Protein AF-A0A3D5X9F2-F1 (afdb_monomer)

Nearest PDB structures (foldseek):
  3ja6-assembly1_H  TM=6.894E-01  e=8.742E-02  Escheric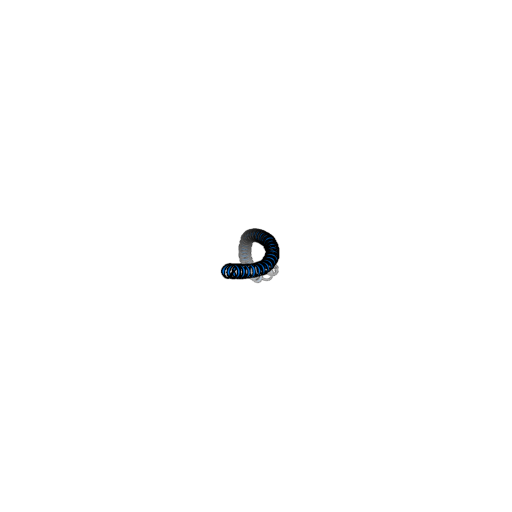hia coli
  3g67-assembly1_A  TM=9.944E-01  e=3.979E-01  Thermotoga maritima
  3ja6-assembly1_I  TM=5.141E-01  e=8.072E-02  Escherichia coli
  3g67-assembly1_B  TM=7.589E-01  e=5.475E-01  Thermotoga maritima
  3g6b-assembly1_B  TM=8.539E-01  e=6.955E-01  Thermotoga maritima

Solvent-accessible surface area (backbone atoms only — not comparable to full-atom values): 7473 Å² total; per-residue (Å²): 112,70,68,60,55,52,50,51,53,53,50,51,54,50,50,54,50,50,53,52,51,52,52,52,50,54,53,51,50,54,53,48,51,53,50,52,50,53,50,53,51,52,52,52,52,51,51,52,52,52,52,53,52,50,54,51,49,54,53,49,51,52,52,50,52,52,50,51,52,53,48,55,52,49,52,54,50,51,53,52,49,53,56,50,50,51,54,50,52,53,54,51,50,55,49,51,54,51,49,52,54,51,52,54,51,52,51,54,52,50,53,51,51,49,53,49,50,53,52,51,52,53,51,37,53,52,19,62,70,52,44,88,82,14,58,78,64,53,76,112

Sequence (140 aa):
MKSLSVMIGNITNIVETIIANSNQIAQASKELSKTSQHLSEGASEQASSVEEVSSTMEEIAANISQSSENAQQTEKIAETSSRGIEKVGDSSKQSLDSINIISQKITVINDIAFQTNILALNAAVEAARAGDHGRGFAVV

Foldseek 3Di:
DVVVVVVVVVVVVVVVVVVVVVVVVVVVVVVVVVVVVVVVVVVVVVVVVVVVVVVVVVVVVVVVVVVVVVVVVVVVVVVVVVVVVVVVVVVVVVVVVVVVVVVVVVVVVVVVVVVVVVVLVVLLVVLVVVPPVSVVRNVD

Radius of gyration: 57.9 Å; Cα contacts (8 Å, |Δi|>4): 14; chains: 1; bounding box: 104×24×161 Å

Structure (mmCIF, N/CA/C/O backbone):
data_AF-A0A3D5X9F2-F1
#
_entry.id   AF-A0A3D5X9F2-F1
#
loop_
_atom_site.group_PDB
_atom_site.id
_atom_site.type_symbol
_atom_site.label_atom_id
_atom_site.label_alt_id
_atom_site.label_comp_id
_atom_site.label_asym_id
_atom_site.label_entity_id
_atom_site.label_seq_id
_atom_site.pdbx_PDB_ins_code
_atom_site.Cartn_x
_atom_site.Cartn_y
_atom_site.Cartn_z
_atom_site.occupancy
_atom_site.B_iso_or_equiv
_atom_site.auth_seq_id
_atom_site.auth_comp_id
_atom_site.auth_asym_id
_atom_site.auth_atom_id
_atom_site.pdbx_PDB_model_num
ATOM 1 N N . MET A 1 1 ? -46.398 -11.767 82.050 1.00 69.44 1 MET A N 1
ATOM 2 C CA . MET A 1 1 ? -44.922 -11.607 82.038 1.00 69.44 1 MET A CA 1
ATOM 3 C C . MET A 1 1 ? -44.217 -12.475 80.991 1.00 69.44 1 MET A C 1
ATOM 5 O O . MET A 1 1 ? -43.392 -11.940 80.267 1.00 69.44 1 MET A O 1
ATOM 9 N N . LYS A 1 2 ? -44.554 -13.767 80.836 1.00 82.31 2 LYS A N 1
ATOM 10 C CA . LYS A 1 2 ? -43.886 -14.684 79.883 1.00 82.31 2 LYS A CA 1
ATOM 11 C C . LYS A 1 2 ? -43.933 -14.228 78.409 1.00 82.31 2 LYS A C 1
ATOM 13 O O . LYS A 1 2 ? -42.917 -14.248 77.731 1.00 82.31 2 LYS A O 1
ATOM 18 N N . SER A 1 3 ? -45.079 -13.741 77.936 1.00 89.75 3 SER A N 1
ATOM 19 C CA . SER A 1 3 ? -45.274 -13.242 76.563 1.00 89.75 3 SER A CA 1
ATOM 20 C C . SER A 1 3 ? -44.485 -11.965 76.248 1.00 89.75 3 SER A C 1
ATOM 22 O O . SER A 1 3 ? -43.977 -11.822 75.141 1.00 89.75 3 SER A O 1
ATOM 24 N N . LEU A 1 4 ? -44.314 -11.071 77.228 1.00 91.50 4 LEU A N 1
ATOM 25 C CA . LEU A 1 4 ? -43.490 -9.868 77.070 1.00 91.50 4 LEU A CA 1
ATOM 26 C C . LEU A 1 4 ? -42.001 -10.228 76.943 1.00 91.50 4 LEU A C 1
ATOM 28 O O . LEU A 1 4 ? -41.305 -9.675 76.103 1.00 91.50 4 LEU A O 1
ATOM 32 N N . SER A 1 5 ? -41.534 -11.204 77.726 1.00 92.31 5 SER A N 1
ATOM 33 C CA . SER A 1 5 ? -40.159 -11.712 77.640 1.00 92.31 5 SER A CA 1
ATOM 34 C C . SER A 1 5 ? -39.868 -12.379 76.289 1.00 92.31 5 SER A C 1
ATOM 36 O O . SER A 1 5 ? -38.810 -12.135 75.717 1.00 92.31 5 SER A O 1
ATOM 38 N N . VAL A 1 6 ? -40.821 -13.142 75.738 1.00 94.69 6 VAL A N 1
ATOM 39 C CA . VAL A 1 6 ? -40.707 -13.722 74.386 1.00 94.69 6 VAL A CA 1
ATOM 40 C C . VAL A 1 6 ? -40.644 -12.631 73.313 1.00 94.69 6 VAL A C 1
ATOM 42 O O . VAL A 1 6 ? -39.806 -12.697 72.420 1.00 94.69 6 VAL A O 1
ATOM 45 N N . MET A 1 7 ? -41.490 -11.601 73.411 1.00 95.25 7 MET A N 1
ATOM 46 C CA . MET A 1 7 ? -41.477 -10.475 72.473 1.00 95.25 7 MET A CA 1
ATOM 47 C C . MET A 1 7 ? -40.143 -9.717 72.504 1.00 95.25 7 MET A C 1
ATOM 49 O O . MET A 1 7 ? -39.599 -9.415 71.447 1.00 95.25 7 MET A O 1
ATOM 53 N N . ILE A 1 8 ? -39.598 -9.453 73.697 1.00 94.88 8 ILE A N 1
ATOM 54 C CA . ILE A 1 8 ? -38.286 -8.810 73.857 1.00 94.88 8 ILE A CA 1
ATOM 55 C C . ILE A 1 8 ? -37.194 -9.664 73.203 1.00 94.88 8 ILE A C 1
ATOM 57 O O . ILE A 1 8 ? -36.428 -9.132 72.410 1.00 94.88 8 ILE A O 1
ATOM 61 N N . GLY A 1 9 ? -37.171 -10.981 73.446 1.00 96.00 9 GLY A N 1
ATOM 62 C CA . GLY A 1 9 ? -36.196 -11.882 72.818 1.00 96.00 9 GLY A CA 1
ATOM 63 C C . GLY A 1 9 ? -36.280 -11.901 71.287 1.00 96.00 9 GLY A C 1
ATOM 64 O O . GLY A 1 9 ? -35.257 -11.849 70.609 1.00 96.00 9 GLY A O 1
ATOM 65 N N . ASN A 1 10 ? -37.495 -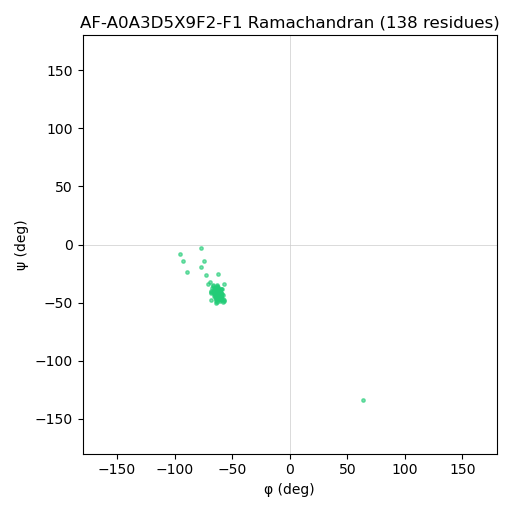11.894 70.729 1.00 96.06 10 ASN A N 1
ATOM 66 C CA . ASN A 1 10 ? -37.690 -11.822 69.280 1.00 96.06 10 ASN A CA 1
ATOM 67 C C . ASN A 1 10 ? -37.190 -10.494 68.695 1.00 96.06 10 ASN A C 1
ATOM 69 O O . ASN A 1 10 ? -36.540 -10.499 67.653 1.00 96.06 10 ASN A O 1
ATOM 73 N N . ILE A 1 11 ? -37.463 -9.364 69.358 1.00 96.12 11 ILE A N 1
ATOM 74 C CA . ILE A 1 11 ? -36.960 -8.053 68.923 1.00 96.12 11 ILE A CA 1
ATOM 75 C C . ILE A 1 11 ? -35.432 -8.016 68.995 1.00 96.12 11 ILE A C 1
ATOM 77 O O . ILE A 1 11 ? -34.808 -7.551 68.046 1.00 96.12 11 ILE A O 1
ATOM 81 N N . THR A 1 12 ? -34.822 -8.541 70.062 1.00 96.44 12 THR A N 1
ATOM 82 C CA . THR A 1 12 ? -33.360 -8.632 70.177 1.00 96.44 12 THR A CA 1
ATOM 83 C C . THR A 1 12 ? -32.759 -9.423 69.013 1.00 96.44 12 THR A C 1
ATOM 85 O O . THR A 1 12 ? -31.873 -8.904 68.341 1.00 96.44 12 THR A O 1
ATOM 88 N N . ASN A 1 13 ? -33.309 -10.597 68.681 1.00 97.06 13 ASN A N 1
ATOM 89 C CA . ASN A 1 13 ? -32.855 -11.389 67.529 1.00 97.06 13 ASN A CA 1
ATOM 90 C C . ASN A 1 13 ? -33.009 -10.647 66.191 1.00 97.06 13 ASN A C 1
ATOM 92 O O . ASN A 1 13 ? -32.129 -10.718 65.330 1.00 97.06 13 ASN A O 1
ATOM 96 N N . ILE A 1 14 ? -34.121 -9.930 65.994 1.00 97.19 14 ILE A N 1
ATOM 97 C CA . ILE A 1 14 ? -34.339 -9.129 64.780 1.00 97.19 14 ILE A CA 1
ATOM 98 C C . ILE A 1 14 ? -33.289 -8.018 64.685 1.00 97.19 14 ILE A C 1
ATOM 100 O O . ILE A 1 14 ? -32.698 -7.830 63.623 1.00 97.19 14 ILE A O 1
ATOM 104 N N . VAL A 1 15 ? -33.020 -7.306 65.783 1.00 97.19 15 VAL A N 1
ATOM 105 C CA . VAL A 1 15 ? -32.016 -6.233 65.825 1.00 97.19 15 VAL A CA 1
ATOM 106 C C . VAL A 1 15 ? -30.612 -6.780 65.563 1.00 97.19 15 VAL A C 1
ATOM 108 O O . VAL A 1 15 ? -29.889 -6.206 64.752 1.00 97.19 15 VAL A O 1
ATOM 111 N N . GLU A 1 16 ? -30.238 -7.911 66.165 1.00 97.38 16 GLU A N 1
ATOM 112 C CA . GLU A 1 16 ? -28.955 -8.579 65.899 1.00 97.38 16 GLU A CA 1
ATOM 113 C C . GLU A 1 16 ? -28.810 -8.972 64.422 1.00 97.38 16 GLU A C 1
ATOM 115 O O . GLU A 1 16 ? -27.772 -8.718 63.808 1.00 97.38 16 GLU A O 1
ATOM 120 N N . THR A 1 17 ? -29.875 -9.506 63.820 1.00 97.69 17 THR A N 1
ATOM 121 C CA . THR A 1 17 ? -29.899 -9.864 62.393 1.00 97.69 17 THR A CA 1
ATOM 122 C C . THR A 1 17 ? -29.752 -8.630 61.499 1.00 97.69 17 THR A C 1
ATOM 124 O O . THR A 1 17 ? -29.003 -8.656 60.523 1.00 97.69 17 THR A O 1
ATOM 127 N N . ILE A 1 18 ? -30.429 -7.525 61.834 1.00 97.56 18 ILE A N 1
ATOM 128 C CA . ILE A 1 18 ? -30.307 -6.259 61.098 1.00 97.56 18 ILE A CA 1
ATOM 129 C C . ILE A 1 18 ? -28.868 -5.742 61.166 1.00 97.56 18 ILE A C 1
ATOM 131 O O . ILE A 1 18 ? -28.311 -5.394 60.129 1.00 97.56 18 ILE A O 1
ATOM 135 N N . ILE A 1 19 ? -28.244 -5.742 62.348 1.00 97.12 19 ILE A N 1
ATOM 136 C CA . ILE A 1 19 ? -26.853 -5.296 62.522 1.00 97.12 19 ILE A CA 1
ATOM 137 C C . ILE A 1 19 ? -25.898 -6.161 61.688 1.00 97.12 19 ILE A C 1
ATOM 139 O O . ILE A 1 19 ? -25.023 -5.625 61.003 1.00 97.12 19 ILE A O 1
ATOM 143 N N . ALA A 1 20 ? -26.079 -7.485 61.699 1.00 97.25 20 ALA A N 1
ATOM 144 C CA . AL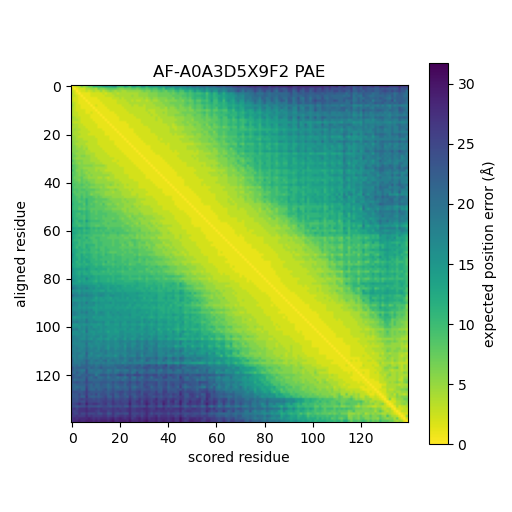A A 1 20 ? -25.274 -8.402 60.897 1.00 97.25 20 ALA A CA 1
ATOM 145 C C . ALA A 1 20 ? -25.409 -8.115 59.390 1.00 97.25 20 ALA A C 1
ATOM 147 O O . ALA A 1 20 ? -24.398 -7.944 58.704 1.00 97.25 20 ALA A O 1
ATOM 148 N N . ASN A 1 21 ? -26.639 -7.966 58.891 1.00 97.81 21 ASN A N 1
ATOM 149 C CA . ASN A 1 21 ? -26.904 -7.644 57.488 1.00 97.81 21 ASN A CA 1
ATOM 150 C C . ASN A 1 21 ? -26.343 -6.268 57.097 1.00 97.81 21 ASN A C 1
ATOM 152 O O . ASN A 1 21 ? -25.748 -6.122 56.030 1.00 97.81 21 ASN A O 1
ATOM 156 N N . SER A 1 22 ? -26.476 -5.254 57.958 1.00 97.75 22 SER A N 1
ATOM 157 C CA . SER A 1 22 ? -25.896 -3.926 57.725 1.00 97.75 22 SER A CA 1
ATOM 158 C C . SER A 1 22 ? -24.371 -3.975 57.615 1.00 97.75 22 SER A C 1
ATOM 160 O O . SER A 1 22 ? -23.807 -3.322 56.738 1.00 97.75 22 SER A O 1
ATOM 162 N N . ASN A 1 23 ? -23.699 -4.782 58.441 1.00 97.25 23 ASN A N 1
ATOM 163 C CA . ASN A 1 23 ? -22.251 -4.978 58.348 1.00 97.25 23 ASN A CA 1
ATOM 164 C C . ASN A 1 23 ? -21.846 -5.680 57.043 1.00 97.25 23 ASN A C 1
ATOM 166 O O . ASN A 1 23 ? -20.880 -5.261 56.403 1.00 97.25 23 ASN A O 1
ATOM 170 N N . GLN A 1 24 ? -22.602 -6.693 56.608 1.00 97.56 24 GLN A N 1
ATOM 171 C CA . GLN A 1 24 ? -22.371 -7.359 55.321 1.00 97.56 24 GLN A CA 1
ATOM 172 C C . GLN A 1 24 ? -22.551 -6.397 54.138 1.00 97.56 24 GLN A C 1
ATOM 174 O O . GLN A 1 24 ? -21.697 -6.344 53.255 1.00 97.56 24 GLN A O 1
ATOM 179 N N . ILE A 1 25 ? -23.608 -5.577 54.147 1.00 97.81 25 ILE A N 1
ATOM 180 C CA . ILE A 1 25 ? -23.846 -4.547 53.122 1.00 97.81 25 ILE A CA 1
ATOM 181 C C . ILE A 1 25 ? -22.713 -3.516 53.110 1.00 97.81 25 ILE A C 1
ATOM 183 O O . ILE A 1 25 ? -22.241 -3.134 52.037 1.00 97.81 25 ILE A O 1
ATOM 187 N N . ALA A 1 26 ? -22.242 -3.074 54.279 1.00 97.31 26 ALA A N 1
ATOM 188 C CA . ALA A 1 26 ? -21.125 -2.138 54.372 1.00 97.31 26 ALA A CA 1
ATOM 189 C C . ALA A 1 26 ? -19.831 -2.728 53.782 1.00 97.31 26 ALA A C 1
ATOM 191 O O . ALA A 1 26 ? -19.077 -2.020 53.112 1.00 97.31 26 ALA A O 1
ATOM 192 N N . GLN A 1 27 ? -19.581 -4.024 53.992 1.00 97.69 27 GLN A N 1
ATOM 193 C CA . GLN A 1 27 ? -18.429 -4.716 53.417 1.00 97.69 27 GLN A CA 1
ATOM 194 C C . GLN A 1 27 ? -18.550 -4.861 51.894 1.00 97.69 27 GLN A C 1
ATOM 196 O O . GLN A 1 27 ? -17.628 -4.464 51.181 1.00 97.69 27 GLN A O 1
ATOM 201 N N . ALA A 1 28 ? -19.703 -5.318 51.397 1.00 97.75 28 ALA A N 1
ATOM 202 C CA . ALA A 1 28 ? -19.981 -5.422 49.964 1.00 97.75 28 ALA A CA 1
ATOM 203 C C . ALA A 1 28 ? -19.877 -4.061 49.254 1.00 97.75 28 ALA A C 1
ATOM 205 O O . ALA A 1 28 ? -19.324 -3.963 48.163 1.00 97.75 28 ALA A O 1
ATOM 206 N N . SER A 1 29 ? -20.335 -2.983 49.896 1.00 97.94 29 SER A N 1
ATOM 207 C CA . SER A 1 29 ? -20.249 -1.625 49.339 1.00 97.94 29 SER A CA 1
ATOM 208 C C . SER A 1 29 ? -18.800 -1.144 49.210 1.00 97.94 29 SER A C 1
ATOM 210 O O . SER A 1 29 ? -18.451 -0.487 48.229 1.00 97.94 29 SER A O 1
ATOM 212 N N . LYS A 1 30 ? -17.928 -1.491 50.169 1.00 97.81 30 LYS A N 1
ATOM 213 C CA . LYS A 1 30 ? -16.488 -1.194 50.077 1.00 97.81 30 LYS A CA 1
ATOM 214 C C . LYS A 1 30 ? -15.823 -1.963 48.939 1.00 97.81 30 LYS A C 1
ATOM 216 O O . LYS A 1 30 ? -14.972 -1.407 48.252 1.00 97.81 30 LYS A O 1
ATOM 221 N N . GLU A 1 31 ? -16.190 -3.223 48.745 1.00 97.81 31 GLU A N 1
ATOM 222 C CA . GLU A 1 31 ? -15.662 -4.050 47.658 1.00 97.81 31 GLU A CA 1
ATOM 223 C C . GLU A 1 31 ? -16.138 -3.560 46.285 1.00 97.81 31 GLU A C 1
ATOM 225 O O . GLU A 1 31 ? -15.330 -3.409 45.365 1.00 97.81 31 GLU A O 1
ATOM 230 N N . LEU A 1 32 ? -17.416 -3.188 46.176 1.00 97.88 32 LEU A N 1
ATOM 231 C CA . LEU A 1 32 ? -17.967 -2.555 44.981 1.00 97.88 32 LEU A CA 1
ATOM 232 C C . LEU A 1 32 ? -17.254 -1.235 44.672 1.00 97.88 32 LEU A C 1
ATOM 234 O O . LEU A 1 32 ? -16.863 -1.013 43.534 1.00 97.88 32 LEU A O 1
ATOM 238 N N . SER A 1 33 ? -17.018 -0.385 45.677 1.00 97.75 33 SER A N 1
ATOM 239 C CA . SER A 1 33 ? -16.291 0.877 45.488 1.00 97.75 33 SER A CA 1
ATOM 240 C C . SER A 1 33 ? -14.875 0.653 44.951 1.00 97.75 33 SER A C 1
ATOM 242 O O . SER A 1 33 ? -14.464 1.359 44.031 1.00 97.75 33 SER A O 1
ATOM 244 N N . LYS A 1 34 ? -14.151 -0.351 45.465 1.00 97.88 34 LYS A N 1
ATOM 245 C CA . LYS A 1 34 ? -12.828 -0.728 44.939 1.00 97.88 34 LYS A CA 1
ATOM 246 C C . LYS A 1 34 ? -12.902 -1.226 43.498 1.00 97.88 34 LYS A C 1
ATOM 248 O O . LYS A 1 34 ? -12.081 -0.842 42.676 1.00 97.88 34 LYS A O 1
ATOM 253 N N . THR A 1 35 ? -13.897 -2.053 43.193 1.00 98.06 35 THR A N 1
ATOM 254 C CA . THR A 1 35 ? -14.099 -2.589 41.841 1.00 98.06 35 THR A CA 1
ATOM 255 C C . THR A 1 35 ? -14.418 -1.472 40.850 1.00 98.06 35 THR A C 1
ATOM 257 O O . THR A 1 35 ? -13.826 -1.424 39.778 1.00 98.06 35 THR A O 1
ATOM 260 N N . SER A 1 36 ? -15.287 -0.529 41.222 1.00 98.00 36 SER A N 1
ATOM 261 C CA . SER A 1 36 ? -15.599 0.647 40.405 1.00 98.00 36 SER A CA 1
ATOM 262 C C . SER A 1 36 ? -14.380 1.539 40.179 1.00 98.00 36 SER A C 1
ATOM 264 O O . SER A 1 36 ? -14.211 2.055 39.079 1.00 98.00 36 SER A O 1
ATOM 266 N N . GLN A 1 37 ? -13.516 1.700 41.188 1.00 97.88 37 GLN A N 1
ATOM 267 C CA . GLN A 1 37 ? -12.273 2.458 41.048 1.00 97.88 37 GLN A CA 1
ATOM 268 C C . GLN A 1 37 ? -11.329 1.796 40.034 1.00 97.88 37 GLN A C 1
ATOM 270 O O . GLN A 1 37 ? -10.887 2.456 39.098 1.00 97.88 37 GLN A O 1
ATOM 275 N N . HIS A 1 38 ? -11.101 0.486 40.152 1.00 97.94 38 HIS A N 1
ATOM 276 C CA . HIS A 1 38 ? -10.295 -0.258 39.180 1.00 97.94 38 HIS A CA 1
ATOM 277 C C . HIS A 1 38 ? -10.898 -0.254 37.775 1.00 97.94 38 HIS A C 1
ATOM 279 O O . HIS A 1 38 ? -10.171 -0.137 36.793 1.00 97.94 38 HIS A O 1
ATOM 285 N N . LEU A 1 39 ? -12.225 -0.342 37.661 1.00 97.94 39 LEU A N 1
ATOM 286 C CA . LEU A 1 39 ? -12.900 -0.232 36.372 1.00 97.94 39 LEU A CA 1
ATOM 287 C C . LEU A 1 39 ? -12.691 1.156 35.755 1.00 97.94 39 LEU A C 1
ATOM 289 O O . LEU A 1 39 ? -12.456 1.255 34.556 1.00 97.94 39 LEU A O 1
ATOM 293 N N . SER A 1 40 ? -12.749 2.217 36.564 1.00 97.94 40 SER A N 1
ATOM 294 C CA . SER A 1 40 ? -12.488 3.583 36.105 1.00 97.94 40 SER A CA 1
ATOM 295 C C . SER A 1 40 ? -11.042 3.765 35.641 1.00 97.94 40 SER A C 1
ATOM 297 O O . SER A 1 40 ? -10.810 4.442 34.643 1.00 97.94 40 SER A O 1
ATOM 299 N N . GLU A 1 41 ? -10.079 3.164 36.341 1.00 97.62 41 GLU A N 1
ATOM 300 C CA . GLU A 1 41 ? -8.664 3.165 35.950 1.00 97.62 41 GLU A CA 1
ATOM 301 C C . GLU A 1 41 ? -8.465 2.430 34.620 1.00 97.62 41 GLU A C 1
ATOM 303 O O . GLU A 1 41 ? -7.917 3.006 33.681 1.00 97.62 41 GLU A O 1
ATOM 308 N N . GLY A 1 42 ? -9.005 1.213 34.490 1.00 98.06 42 GLY A N 1
ATOM 309 C CA . GLY A 1 42 ? -8.930 0.438 33.250 1.00 98.06 42 GLY A CA 1
ATOM 310 C C . GLY A 1 42 ? -9.640 1.114 32.073 1.00 98.06 42 GLY A C 1
ATOM 311 O O . GLY A 1 42 ? -9.137 1.090 30.954 1.00 98.06 42 GLY A O 1
ATOM 312 N N . ALA A 1 43 ? -10.771 1.783 32.314 1.00 97.88 43 ALA A N 1
ATOM 313 C CA . ALA A 1 43 ? -11.462 2.564 31.289 1.00 97.88 43 ALA A CA 1
ATOM 314 C C . ALA A 1 43 ? -10.623 3.762 30.814 1.00 97.88 43 ALA A C 1
ATOM 316 O O . ALA A 1 43 ? -10.620 4.071 29.623 1.00 97.88 43 ALA A O 1
ATOM 317 N N . SER A 1 44 ? -9.891 4.418 31.721 1.00 97.19 44 SER A N 1
ATOM 318 C CA . SER A 1 44 ? -8.982 5.514 31.370 1.00 97.19 44 SER A CA 1
ATOM 319 C C . SER A 1 44 ? -7.781 5.023 30.558 1.00 97.19 44 SER A C 1
ATOM 321 O O . SER A 1 44 ? -7.382 5.679 29.599 1.00 97.19 44 SER A O 1
ATOM 323 N N . GLU A 1 45 ? -7.217 3.870 30.915 1.00 97.81 45 GLU A N 1
ATOM 324 C CA . GLU A 1 45 ? -6.117 3.253 30.170 1.00 97.81 45 GLU A CA 1
ATOM 325 C C . GLU A 1 45 ? -6.576 2.812 28.774 1.00 97.81 45 GLU A C 1
ATOM 327 O O . GLU A 1 45 ? -5.925 3.111 27.775 1.00 97.81 45 GLU A O 1
ATOM 332 N N . GLN A 1 46 ? -7.766 2.215 28.677 1.00 97.50 46 GLN A N 1
ATOM 333 C CA . GLN A 1 46 ? -8.364 1.848 27.398 1.00 97.50 46 GLN A CA 1
ATOM 334 C C . GLN A 1 46 ? -8.636 3.074 26.514 1.00 97.50 46 GLN A C 1
ATOM 336 O O . GLN A 1 46 ? -8.403 3.009 25.309 1.00 97.50 46 GLN A O 1
ATOM 341 N N . ALA A 1 47 ? -9.101 4.191 27.085 1.00 97.56 47 ALA A N 1
ATOM 342 C CA . ALA A 1 47 ? -9.277 5.437 26.340 1.00 97.56 47 ALA A CA 1
ATOM 343 C C . ALA A 1 47 ? -7.944 5.927 25.749 1.00 97.56 47 ALA A C 1
ATOM 345 O O . ALA A 1 47 ? -7.885 6.237 24.561 1.00 97.56 47 ALA A O 1
ATOM 346 N N . SER A 1 48 ? -6.866 5.891 26.540 1.00 96.88 48 SER A N 1
ATOM 347 C CA . SER A 1 48 ? -5.513 6.226 26.078 1.00 96.88 48 SER A CA 1
ATOM 348 C C . SER A 1 48 ? -5.049 5.315 24.934 1.00 96.88 48 SER A C 1
ATOM 350 O O . SER A 1 48 ? -4.526 5.800 23.934 1.00 96.88 48 SER A O 1
ATOM 352 N N . SER A 1 49 ? -5.264 3.999 25.033 1.00 97.38 49 SER A N 1
ATOM 353 C CA . SER A 1 49 ? -4.923 3.071 23.945 1.00 97.38 49 SER A CA 1
ATOM 354 C C . SER A 1 49 ? -5.733 3.337 22.673 1.00 97.38 49 SER A C 1
ATOM 356 O O . SER A 1 49 ? -5.218 3.184 21.569 1.00 97.38 49 SER A O 1
ATOM 358 N N . VAL A 1 50 ? -7.000 3.743 22.798 1.00 97.50 50 VAL A N 1
ATOM 359 C CA . VAL A 1 50 ? -7.838 4.094 21.640 1.00 97.50 50 VAL A CA 1
ATOM 360 C C . VAL A 1 50 ? -7.337 5.366 20.953 1.00 97.50 50 VAL A C 1
ATOM 362 O O . VAL A 1 50 ? -7.359 5.428 19.722 1.00 97.50 50 VAL A O 1
ATOM 365 N N . GLU A 1 51 ? -6.852 6.357 21.704 1.00 96.44 51 GLU A N 1
ATOM 366 C CA . GLU A 1 51 ? -6.223 7.554 21.129 1.00 96.44 51 GLU A CA 1
ATOM 367 C C . GLU 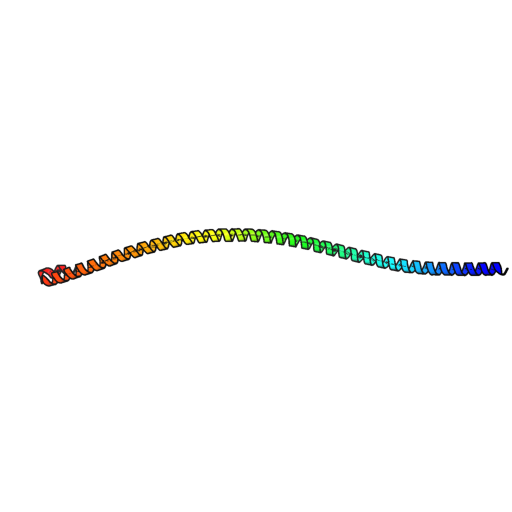A 1 51 ? -4.951 7.204 20.342 1.00 96.44 51 GLU A C 1
ATOM 369 O O . GLU A 1 51 ? -4.788 7.662 19.212 1.00 96.44 51 GLU A O 1
ATOM 374 N N . GLU A 1 52 ? -4.097 6.327 20.877 1.00 97.31 52 GLU A N 1
ATOM 375 C CA . GLU A 1 52 ? -2.882 5.856 20.192 1.00 97.31 52 GLU A CA 1
ATOM 376 C C . GLU A 1 52 ? -3.196 5.040 18.927 1.00 97.31 52 GLU A C 1
ATOM 378 O O . GLU A 1 52 ? -2.573 5.214 17.877 1.00 97.31 52 GLU A O 1
ATOM 383 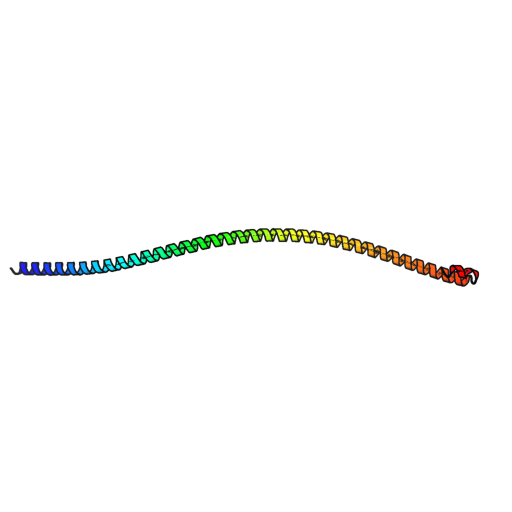N N . VAL A 1 53 ? -4.210 4.172 18.979 1.00 97.06 53 VAL A N 1
ATOM 384 C CA . VAL A 1 53 ? -4.672 3.451 17.785 1.00 97.06 53 VAL A CA 1
ATOM 385 C C . VAL A 1 53 ? -5.218 4.429 16.746 1.00 97.06 53 VAL A C 1
ATOM 387 O O . VAL A 1 53 ? -4.967 4.255 15.555 1.00 97.06 53 VAL A O 1
ATOM 390 N N . SER A 1 54 ? -5.931 5.471 17.173 1.00 97.06 54 SER A N 1
ATOM 391 C CA . SER A 1 54 ? -6.482 6.480 16.264 1.00 97.06 54 SER A CA 1
ATOM 392 C C . SER A 1 54 ? -5.378 7.282 15.572 1.00 97.06 54 SER A C 1
ATOM 394 O O . SER A 1 54 ? -5.429 7.435 14.353 1.00 97.06 54 SER A O 1
ATOM 396 N N . SER A 1 55 ? -4.343 7.713 16.301 1.00 97.12 55 SER 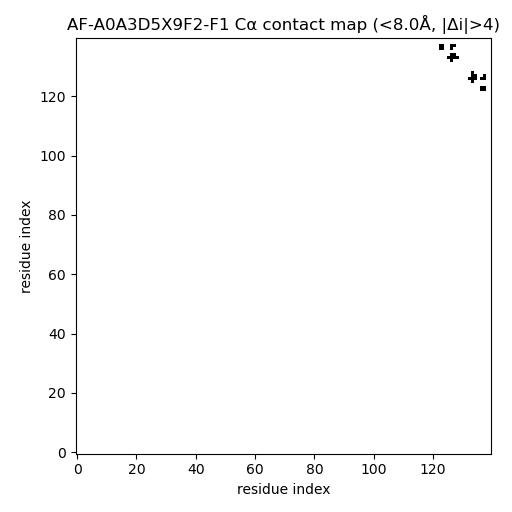A N 1
ATOM 397 C CA . SER A 1 55 ? -3.195 8.408 15.700 1.00 97.12 55 SER A CA 1
ATOM 398 C C . SER A 1 55 ? -2.425 7.507 14.730 1.00 97.12 55 SER A C 1
ATOM 400 O O . SER A 1 55 ? -2.068 7.929 13.630 1.00 97.12 55 SER A O 1
ATOM 402 N N . THR A 1 56 ? -2.261 6.228 15.074 1.00 97.62 56 THR A N 1
ATOM 403 C CA . THR A 1 56 ? -1.654 5.233 14.179 1.00 97.62 56 THR A CA 1
ATOM 404 C C . THR A 1 56 ? -2.482 5.059 12.901 1.00 97.62 56 THR A C 1
ATOM 406 O O . THR A 1 56 ? -1.932 4.922 11.809 1.00 97.62 56 THR A O 1
ATOM 409 N N . MET A 1 57 ? -3.814 5.095 13.000 1.00 97.12 57 MET A N 1
ATOM 410 C CA . MET A 1 57 ? -4.696 5.019 11.831 1.00 97.12 57 MET A CA 1
ATOM 411 C C . MET A 1 57 ? -4.582 6.251 10.925 1.00 97.12 57 MET A C 1
ATOM 413 O O . MET A 1 57 ? -4.638 6.100 9.703 1.00 97.12 57 MET A O 1
ATOM 417 N N . GLU A 1 58 ? -4.373 7.446 11.483 1.00 97.19 58 GLU A N 1
ATOM 418 C CA . GLU A 1 58 ? -4.086 8.652 10.692 1.00 97.19 58 GLU A CA 1
ATOM 419 C C . GLU A 1 58 ? -2.763 8.520 9.922 1.00 97.19 58 GLU A C 1
ATOM 421 O O . GLU A 1 58 ? -2.708 8.814 8.724 1.00 97.19 58 GLU A O 1
ATOM 426 N N . GLU A 1 59 ? -1.715 8.001 10.565 1.00 97.88 59 GLU A N 1
ATOM 427 C CA . GLU A 1 59 ? -0.425 7.751 9.914 1.00 97.88 59 GLU A CA 1
ATOM 428 C C . GLU A 1 59 ? -0.535 6.683 8.810 1.00 97.88 59 GLU A C 1
ATOM 430 O O . GLU A 1 59 ? 0.023 6.836 7.718 1.00 97.88 59 GLU A O 1
ATOM 435 N N . ILE A 1 60 ? -1.312 5.619 9.038 1.00 97.62 60 ILE A N 1
ATOM 436 C CA . ILE A 1 60 ? -1.600 4.601 8.017 1.00 97.62 60 ILE A CA 1
ATOM 437 C C . ILE A 1 60 ? -2.333 5.225 6.823 1.00 97.62 60 ILE A C 1
ATOM 439 O O . ILE A 1 60 ? -1.967 4.957 5.677 1.00 97.62 60 ILE A O 1
ATOM 443 N N . ALA A 1 61 ? -3.335 6.074 7.059 1.00 97.56 61 ALA A N 1
ATOM 444 C CA . ALA A 1 61 ? -4.063 6.746 5.986 1.00 97.56 61 ALA A CA 1
ATOM 445 C C . ALA A 1 61 ? -3.139 7.643 5.142 1.00 97.56 61 ALA A C 1
ATOM 447 O O . ALA A 1 61 ? -3.205 7.609 3.909 1.00 97.56 61 ALA A O 1
ATOM 448 N N . ALA A 1 62 ? -2.227 8.380 5.786 1.00 97.94 62 ALA A N 1
ATOM 449 C CA . ALA A 1 62 ? -1.214 9.177 5.097 1.00 97.94 62 ALA A CA 1
ATOM 450 C C . ALA A 1 62 ? -0.286 8.301 4.233 1.00 97.94 62 ALA A C 1
ATOM 452 O O . ALA A 1 62 ? -0.062 8.602 3.059 1.00 97.94 62 ALA A O 1
ATOM 453 N N . ASN A 1 63 ? 0.181 7.169 4.769 1.00 98.06 63 ASN A N 1
ATOM 454 C CA . ASN A 1 63 ? 1.017 6.216 4.034 1.00 98.06 63 ASN A CA 1
ATOM 455 C C . ASN A 1 63 ? 0.296 5.584 2.832 1.00 98.06 63 ASN A C 1
ATOM 457 O O . ASN A 1 63 ? 0.904 5.389 1.774 1.00 98.06 63 ASN A O 1
ATOM 461 N N . ILE A 1 64 ? -1.001 5.288 2.958 1.00 98.19 64 ILE A N 1
ATOM 462 C CA . ILE A 1 64 ? -1.825 4.797 1.844 1.00 98.19 64 ILE A CA 1
ATOM 463 C C . ILE A 1 64 ? -1.934 5.868 0.754 1.00 98.19 64 ILE A C 1
ATOM 465 O O . ILE A 1 64 ? -1.732 5.560 -0.422 1.00 98.19 64 ILE A O 1
ATOM 469 N N . SER A 1 65 ? -2.190 7.125 1.131 1.00 97.94 65 SER A N 1
ATOM 470 C CA . SER A 1 65 ? -2.247 8.243 0.182 1.00 97.94 65 SER A CA 1
ATOM 471 C C . SER A 1 65 ? -0.921 8.413 -0.566 1.00 97.94 65 SER A C 1
ATOM 473 O O . SER A 1 65 ? -0.914 8.476 -1.796 1.00 97.94 65 SER A O 1
ATOM 475 N N . GLN A 1 66 ? 0.207 8.394 0.152 1.00 98.38 66 GLN A N 1
ATOM 476 C CA . GLN A 1 66 ? 1.540 8.478 -0.450 1.00 98.38 66 GLN A CA 1
ATOM 477 C C . GLN A 1 66 ? 1.821 7.302 -1.394 1.00 98.38 66 GLN A C 1
ATOM 479 O O . GLN A 1 66 ? 2.376 7.478 -2.477 1.00 98.38 66 GLN A O 1
ATOM 484 N N . SER A 1 67 ? 1.422 6.089 -1.009 1.00 98.06 67 SER A N 1
ATOM 485 C CA . SER A 1 67 ? 1.593 4.893 -1.841 1.00 98.06 67 SER A CA 1
ATOM 486 C C . SER A 1 67 ? 0.781 4.982 -3.134 1.00 98.06 67 SER A C 1
ATOM 488 O O . SER A 1 67 ? 1.269 4.592 -4.195 1.00 98.06 67 SER A O 1
ATOM 490 N N . SER A 1 68 ? -0.431 5.538 -3.066 1.00 98.25 68 SER A N 1
ATOM 491 C CA . SER A 1 68 ? -1.262 5.799 -4.243 1.00 98.25 68 SER A CA 1
ATOM 492 C C . SER A 1 68 ? -0.621 6.830 -5.177 1.00 98.25 68 SER A C 1
ATOM 494 O O . SER A 1 68 ? -0.607 6.625 -6.390 1.00 98.25 68 SER A O 1
ATOM 496 N N . GLU A 1 69 ? -0.067 7.918 -4.639 1.00 98.19 69 GLU A N 1
ATOM 497 C CA . GLU A 1 69 ? 0.640 8.929 -5.437 1.00 98.19 69 GLU A CA 1
ATOM 498 C C . GLU A 1 69 ? 1.885 8.336 -6.115 1.00 98.19 69 GLU A C 1
ATOM 500 O O . GLU A 1 69 ? 2.086 8.496 -7.322 1.00 98.19 69 GLU A O 1
ATOM 505 N N . ASN A 1 70 ? 2.669 7.547 -5.375 1.00 98.19 70 ASN A N 1
ATOM 506 C CA . ASN A 1 70 ? 3.838 6.848 -5.910 1.00 98.19 70 ASN A CA 1
ATOM 507 C C . ASN A 1 70 ? 3.461 5.881 -7.049 1.00 98.19 70 ASN A C 1
ATOM 509 O O . ASN A 1 70 ? 4.189 5.772 -8.041 1.00 98.19 70 ASN A O 1
ATOM 513 N N . ALA A 1 71 ? 2.322 5.188 -6.936 1.00 98.31 71 ALA A N 1
ATOM 514 C CA . ALA A 1 71 ? 1.818 4.301 -7.983 1.00 98.31 71 ALA A CA 1
ATOM 515 C C . ALA A 1 71 ? 1.452 5.077 -9.260 1.00 98.31 71 ALA A C 1
ATOM 517 O O . ALA A 1 71 ? 1.883 4.690 -10.347 1.00 98.31 71 ALA A O 1
ATOM 518 N N . GLN A 1 72 ? 0.752 6.209 -9.133 1.00 98.44 72 GLN A N 1
ATOM 519 C CA . GLN A 1 72 ? 0.423 7.083 -10.270 1.00 98.44 72 GLN A CA 1
ATOM 520 C C . GLN A 1 72 ? 1.677 7.658 -10.940 1.00 98.44 72 GLN A C 1
ATOM 522 O O . GLN A 1 72 ? 1.778 7.712 -12.168 1.00 98.44 72 GLN A O 1
ATOM 527 N N . GLN A 1 73 ? 2.674 8.062 -10.150 1.00 98.38 73 GLN A N 1
ATOM 528 C CA . GLN A 1 73 ? 3.947 8.526 -10.694 1.00 98.38 73 GLN A CA 1
ATOM 529 C C . GLN A 1 73 ? 4.669 7.408 -11.459 1.00 98.38 73 GLN A C 1
ATOM 531 O O . GLN A 1 73 ? 5.197 7.646 -12.547 1.00 98.38 73 GLN A O 1
ATOM 536 N N . THR A 1 74 ? 4.666 6.188 -10.919 1.00 98.31 74 THR A N 1
ATOM 537 C CA . THR A 1 74 ? 5.270 5.012 -11.560 1.00 98.31 74 THR A CA 1
ATOM 538 C C . THR A 1 74 ? 4.579 4.678 -12.880 1.00 98.31 74 THR A C 1
ATOM 540 O O . THR A 1 74 ? 5.260 4.441 -13.878 1.00 98.31 74 THR A O 1
ATOM 543 N N . GLU A 1 75 ? 3.247 4.727 -12.921 1.00 98.25 75 GLU A N 1
ATOM 544 C CA . GLU A 1 75 ? 2.459 4.550 -14.146 1.00 98.25 75 GLU A CA 1
ATOM 545 C C . GLU A 1 75 ? 2.865 5.568 -15.220 1.00 98.25 75 GLU A C 1
ATOM 547 O O . GLU A 1 75 ? 3.185 5.196 -16.351 1.00 98.25 75 GLU A O 1
ATOM 552 N N . LYS A 1 76 ? 2.961 6.850 -14.854 1.00 98.19 76 LYS A N 1
ATOM 553 C CA . LYS A 1 76 ? 3.365 7.918 -15.778 1.00 98.19 76 LYS A CA 1
ATOM 554 C C . LYS A 1 76 ? 4.789 7.736 -16.312 1.00 98.19 76 LYS A C 1
ATOM 556 O O . LYS A 1 76 ? 5.060 8.021 -17.485 1.00 98.19 76 LYS A O 1
ATOM 561 N N . ILE A 1 77 ? 5.710 7.276 -15.464 1.00 98.06 77 ILE A N 1
ATOM 562 C CA . ILE A 1 77 ? 7.079 6.943 -15.875 1.00 98.06 77 ILE A CA 1
ATOM 563 C C . ILE A 1 77 ? 7.046 5.788 -16.877 1.00 98.06 77 ILE A C 1
ATOM 565 O O . ILE A 1 77 ? 7.630 5.915 -17.951 1.00 98.06 77 ILE A O 1
ATOM 569 N N . ALA A 1 78 ? 6.328 4.706 -16.569 1.00 98.25 78 ALA A N 1
ATOM 570 C CA . ALA A 1 78 ? 6.210 3.546 -17.448 1.00 98.25 78 ALA A CA 1
ATOM 571 C C . ALA A 1 78 ? 5.613 3.917 -18.816 1.00 98.25 78 ALA A C 1
ATOM 573 O O . ALA A 1 78 ? 6.146 3.509 -19.850 1.00 98.25 78 ALA A O 1
ATOM 574 N N . GLU A 1 79 ? 4.571 4.752 -18.844 1.00 98.25 79 GLU A N 1
ATOM 575 C CA . GLU A 1 79 ? 3.973 5.247 -20.086 1.00 98.25 79 GLU A CA 1
ATOM 576 C C . GLU A 1 79 ? 4.979 6.064 -20.914 1.00 98.25 79 GLU A C 1
ATOM 578 O O . GLU A 1 79 ? 5.138 5.854 -22.120 1.00 98.25 79 GLU A O 1
ATOM 583 N N . THR A 1 80 ? 5.718 6.964 -20.261 1.00 97.88 80 THR A N 1
ATOM 584 C CA . THR A 1 80 ? 6.749 7.780 -20.918 1.00 97.88 80 THR A CA 1
ATOM 585 C C . THR A 1 80 ? 7.878 6.909 -21.471 1.00 97.88 80 THR A C 1
ATOM 587 O O . THR A 1 80 ? 8.311 7.108 -22.608 1.00 97.88 80 THR A O 1
ATOM 590 N N . SER A 1 81 ? 8.331 5.911 -20.708 1.00 98.00 81 SER A N 1
ATOM 591 C CA . SER A 1 81 ? 9.335 4.940 -21.147 1.00 98.00 81 SER A CA 1
ATOM 592 C C . SER A 1 81 ? 8.853 4.119 -22.341 1.00 98.00 81 SER A C 1
ATOM 594 O O . SER A 1 81 ? 9.614 3.947 -23.292 1.00 98.00 81 SER A O 1
ATOM 596 N N . SER A 1 82 ? 7.592 3.676 -22.345 1.00 97.94 82 SER A N 1
ATOM 597 C CA . SER A 1 82 ? 7.001 2.943 -23.471 1.00 97.94 82 SER A CA 1
ATOM 598 C C . SER A 1 82 ? 7.022 3.774 -24.757 1.00 97.94 82 SER A C 1
ATOM 600 O O . SER A 1 82 ? 7.484 3.297 -25.793 1.00 97.94 82 SER A O 1
ATOM 602 N N . ARG A 1 83 ? 6.611 5.048 -24.689 1.00 97.19 83 ARG A N 1
ATOM 603 C CA . ARG A 1 83 ? 6.685 5.975 -25.837 1.00 97.19 83 ARG A CA 1
ATOM 604 C C . ARG A 1 83 ? 8.129 6.226 -26.283 1.00 97.19 83 ARG A C 1
ATOM 606 O O . ARG A 1 83 ? 8.411 6.342 -27.474 1.00 97.19 83 ARG A O 1
ATOM 613 N N . GLY A 1 84 ? 9.062 6.303 -25.334 1.00 97.75 84 GLY A N 1
ATOM 614 C CA . GLY A 1 84 ? 10.491 6.424 -25.626 1.00 97.75 84 GLY A CA 1
ATOM 615 C C . GLY A 1 84 ? 11.029 5.230 -26.421 1.00 97.75 84 GLY A C 1
ATOM 616 O O . GLY A 1 84 ? 11.756 5.422 -27.395 1.00 97.75 84 GLY A O 1
ATOM 617 N N . ILE A 1 85 ? 10.631 4.012 -26.046 1.00 97.44 85 ILE A N 1
ATOM 618 C CA . ILE A 1 85 ? 11.013 2.774 -26.739 1.00 97.44 85 ILE A CA 1
ATOM 619 C C . ILE A 1 85 ? 10.458 2.740 -28.166 1.00 97.44 85 ILE A C 1
ATOM 621 O O . ILE A 1 85 ? 11.189 2.366 -29.081 1.00 97.44 85 ILE A O 1
ATOM 625 N N . GLU A 1 86 ? 9.217 3.176 -28.384 1.00 97.25 86 GLU A N 1
ATOM 626 C CA . GLU A 1 86 ? 8.622 3.256 -29.726 1.00 97.25 86 GLU A CA 1
ATOM 627 C C . GLU A 1 86 ? 9.462 4.145 -30.659 1.00 97.25 86 GLU A C 1
ATOM 629 O O . GLU A 1 86 ? 9.870 3.721 -31.741 1.00 97.25 86 GLU A O 1
ATOM 634 N N . LYS A 1 87 ? 9.865 5.329 -30.180 1.00 97.06 87 LYS A N 1
ATOM 635 C CA . LYS A 1 87 ? 10.739 6.243 -30.931 1.00 97.06 87 LYS A CA 1
ATOM 636 C C . LYS A 1 87 ? 12.126 5.652 -31.224 1.00 97.06 87 LYS A C 1
ATOM 638 O O . LYS A 1 87 ? 12.706 5.906 -32.287 1.00 97.06 87 LYS A O 1
ATOM 643 N N . VAL A 1 88 ? 12.683 4.885 -30.286 1.00 97.69 88 VAL A N 1
ATOM 644 C CA . VAL A 1 88 ? 13.942 4.149 -30.495 1.00 97.69 88 VAL A CA 1
ATOM 645 C C . VAL A 1 88 ? 13.762 3.067 -31.564 1.00 97.69 88 VAL A C 1
ATOM 647 O O . VAL A 1 88 ? 14.649 2.894 -32.404 1.00 97.69 88 VAL A O 1
ATOM 650 N N . GLY A 1 89 ? 12.614 2.386 -31.578 1.00 97.00 89 GLY A N 1
ATOM 651 C CA . GLY A 1 89 ? 12.235 1.422 -32.610 1.00 97.00 89 GLY A CA 1
ATOM 652 C C . GLY A 1 89 ? 12.228 2.044 -34.007 1.00 97.00 89 GLY A C 1
ATOM 653 O O . GLY A 1 89 ? 12.893 1.532 -34.911 1.00 97.00 89 GLY A O 1
ATOM 654 N N . ASP A 1 90 ? 11.581 3.199 -34.162 1.00 97.25 90 ASP A N 1
ATOM 655 C CA . ASP A 1 90 ? 11.542 3.933 -35.433 1.00 97.25 90 ASP A CA 1
ATOM 656 C C . ASP A 1 90 ? 12.937 4.364 -35.903 1.00 97.25 90 ASP A C 1
ATOM 658 O O . ASP A 1 90 ? 13.312 4.155 -37.059 1.00 97.25 90 ASP A O 1
ATOM 662 N N . SER A 1 91 ? 13.745 4.912 -34.992 1.00 97.50 91 SER A N 1
ATOM 663 C CA . SER A 1 91 ? 15.113 5.356 -35.300 1.00 97.50 91 SER A CA 1
ATOM 664 C C . SER A 1 91 ? 16.016 4.183 -35.707 1.00 97.50 91 SER A C 1
ATOM 666 O O . SER A 1 91 ? 16.849 4.298 -36.612 1.00 97.50 91 SER A O 1
ATOM 668 N N . SER A 1 92 ? 15.831 3.024 -35.068 1.00 97.94 92 SER A N 1
ATOM 669 C CA . SER A 1 92 ? 16.558 1.795 -35.402 1.00 97.94 92 SER A CA 1
ATOM 670 C C . SER A 1 92 ? 16.173 1.284 -36.789 1.00 97.94 92 SER A C 1
ATOM 672 O O . SER A 1 92 ? 17.050 0.908 -37.567 1.00 97.94 92 SER A O 1
ATOM 674 N N . LYS A 1 93 ? 14.883 1.339 -37.143 1.00 97.50 93 LYS A N 1
ATOM 675 C CA . LYS A 1 93 ? 14.397 0.970 -38.478 1.00 97.50 93 LYS A CA 1
ATOM 676 C C . LYS A 1 93 ? 14.994 1.865 -39.567 1.00 97.50 93 LYS A C 1
ATOM 678 O O . LYS A 1 93 ? 15.544 1.352 -40.536 1.00 97.50 93 LYS A O 1
ATOM 683 N N . GLN A 1 94 ? 14.990 3.184 -39.365 1.00 97.44 94 GLN A N 1
ATOM 684 C CA . GLN A 1 94 ? 15.620 4.136 -40.292 1.00 97.44 94 GLN A CA 1
ATOM 685 C C . GLN A 1 94 ? 17.126 3.883 -40.467 1.00 97.44 94 GLN A C 1
ATOM 687 O O . GLN A 1 94 ? 17.670 4.000 -41.571 1.00 97.44 94 GLN A O 1
ATOM 692 N N . SER A 1 95 ? 17.808 3.513 -39.380 1.00 97.88 95 SER A N 1
ATOM 693 C CA . SER A 1 95 ? 19.230 3.161 -39.418 1.00 97.88 95 SER A CA 1
ATOM 694 C C . SER A 1 95 ? 19.472 1.893 -40.243 1.00 97.88 95 SER A C 1
ATOM 696 O O . SER A 1 95 ? 20.378 1.872 -41.075 1.00 97.88 95 SER A O 1
ATOM 698 N N . LEU A 1 96 ? 18.639 0.860 -40.075 1.00 97.75 96 LEU A N 1
ATOM 699 C CA . LEU A 1 96 ? 18.710 -0.372 -40.869 1.00 97.75 96 LEU A CA 1
ATOM 700 C C . LEU A 1 96 ? 18.442 -0.120 -42.357 1.00 97.75 96 LEU A C 1
ATOM 702 O O . LEU A 1 96 ? 19.173 -0.637 -43.202 1.00 97.75 96 LEU A O 1
ATOM 706 N N . ASP A 1 97 ? 17.459 0.717 -42.688 1.00 97.75 97 ASP A N 1
ATOM 707 C CA . ASP A 1 97 ? 17.179 1.102 -44.076 1.00 97.75 97 ASP A CA 1
ATOM 708 C C . ASP A 1 97 ? 18.387 1.809 -44.709 1.00 97.75 97 ASP A C 1
ATOM 710 O O . ASP A 1 97 ? 18.789 1.500 -45.833 1.00 97.75 97 ASP A O 1
ATOM 714 N N . SER A 1 98 ? 19.036 2.699 -43.956 1.00 97.75 98 SER A N 1
ATOM 715 C CA . SER A 1 98 ? 20.256 3.384 -44.399 1.00 97.75 98 SER A CA 1
ATOM 716 C C . SER A 1 98 ? 21.415 2.408 -44.624 1.00 97.75 98 SER A C 1
ATOM 718 O O . SER A 1 98 ? 22.114 2.505 -45.634 1.00 97.75 98 SER A O 1
ATOM 720 N N . ILE A 1 99 ? 21.598 1.430 -43.730 1.00 97.75 99 ILE A N 1
ATOM 721 C CA . ILE A 1 99 ? 22.604 0.366 -43.877 1.00 97.75 99 ILE A CA 1
ATOM 722 C C . ILE A 1 99 ? 22.338 -0.469 -45.136 1.00 97.75 99 ILE A C 1
ATOM 724 O O . ILE A 1 99 ? 23.275 -0.751 -45.885 1.00 97.75 99 ILE A O 1
ATOM 728 N N . ASN A 1 100 ? 21.079 -0.814 -45.416 1.00 97.81 100 ASN A N 1
ATOM 729 C CA . ASN A 1 100 ? 20.706 -1.543 -46.631 1.00 97.81 100 ASN A CA 1
ATOM 730 C C . ASN A 1 100 ? 21.062 -0.754 -47.898 1.00 97.81 100 ASN A C 1
ATOM 732 O O . ASN A 1 100 ? 21.663 -1.306 -48.821 1.00 97.81 100 ASN A O 1
ATOM 736 N N . ILE A 1 101 ? 20.764 0.548 -47.929 1.00 97.69 101 ILE A N 1
ATOM 737 C CA . ILE A 1 101 ? 21.127 1.426 -49.053 1.00 97.69 101 ILE A CA 1
ATOM 738 C C . ILE A 1 101 ? 22.651 1.482 -49.230 1.00 97.69 101 ILE A C 1
ATOM 740 O O . ILE A 1 101 ? 23.151 1.403 -50.354 1.00 97.69 101 ILE A O 1
ATOM 744 N N . ILE A 1 102 ? 23.407 1.603 -48.136 1.00 97.44 102 ILE A N 1
ATOM 745 C CA . ILE A 1 102 ? 24.876 1.610 -48.176 1.00 97.44 102 ILE A CA 1
ATOM 746 C C . ILE A 1 102 ? 25.403 0.285 -48.742 1.00 97.44 102 ILE A C 1
ATOM 748 O O . ILE A 1 102 ? 26.248 0.301 -49.635 1.00 97.44 102 IL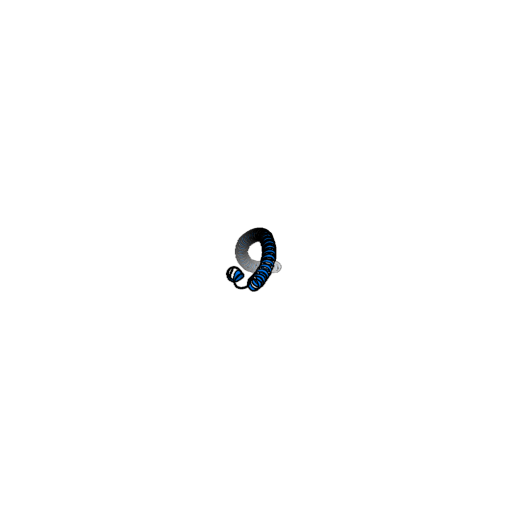E A O 1
ATOM 752 N N . SER A 1 103 ? 24.878 -0.853 -48.284 1.00 97.94 103 SER A N 1
ATOM 753 C CA . SER A 1 103 ? 25.276 -2.183 -48.760 1.00 97.94 103 SER A CA 1
ATOM 754 C C . SER A 1 103 ? 25.029 -2.365 -50.265 1.00 97.94 103 SER A C 1
ATOM 756 O O . SER A 1 103 ? 25.904 -2.848 -50.991 1.00 97.94 103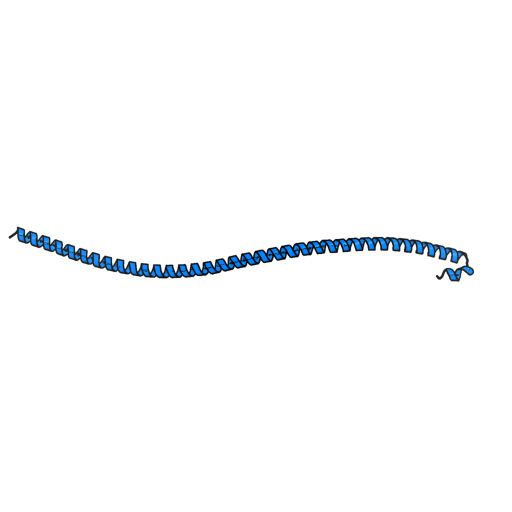 SER A O 1
ATOM 758 N N . GLN A 1 104 ? 23.887 -1.886 -50.771 1.00 97.69 104 GLN A N 1
ATOM 759 C CA . GLN A 1 104 ? 23.595 -1.885 -52.208 1.00 97.69 104 GLN A CA 1
ATOM 760 C C . GLN A 1 104 ? 24.615 -1.052 -52.993 1.00 97.69 104 GLN A C 1
ATOM 762 O O . GLN A 1 104 ? 25.136 -1.509 -54.009 1.00 97.69 104 GLN A O 1
ATOM 767 N N . LYS A 1 105 ? 24.963 0.145 -52.504 1.00 97.12 105 LYS A N 1
ATOM 768 C CA . LY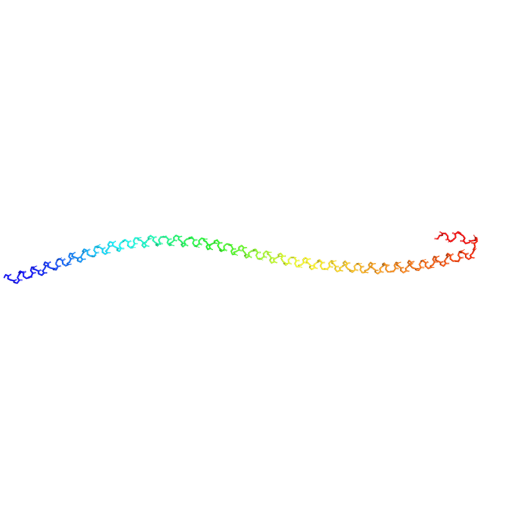S A 1 105 ? 25.983 0.989 -53.148 1.00 97.12 105 LYS A CA 1
ATOM 769 C C . LYS A 1 105 ? 27.364 0.337 -53.150 1.00 97.12 105 LYS A C 1
ATOM 771 O O . LYS A 1 105 ? 28.058 0.419 -54.157 1.00 97.12 105 LYS A O 1
ATOM 776 N N . ILE A 1 106 ? 27.753 -0.331 -52.063 1.00 97.31 106 ILE A N 1
ATOM 777 C CA . ILE A 1 106 ? 29.016 -1.084 -51.993 1.00 97.31 106 ILE A CA 1
ATOM 778 C C . ILE A 1 106 ? 29.040 -2.196 -53.045 1.00 97.31 106 ILE A C 1
ATOM 780 O O . ILE A 1 106 ? 30.063 -2.390 -53.695 1.00 97.31 106 ILE A O 1
ATOM 784 N N . THR A 1 107 ? 27.917 -2.887 -53.252 1.00 97.69 107 THR A N 1
ATOM 785 C CA . THR A 1 107 ? 27.803 -3.930 -54.285 1.00 97.69 107 THR A CA 1
ATOM 786 C C . THR A 1 107 ? 28.064 -3.353 -55.677 1.00 97.69 107 THR A C 1
ATOM 788 O O . THR A 1 107 ? 28.917 -3.859 -56.396 1.00 97.69 107 THR A O 1
ATOM 791 N N . VAL A 1 108 ? 27.438 -2.219 -56.010 1.00 97.62 108 VAL A N 1
ATOM 792 C CA . VAL A 1 108 ? 27.674 -1.524 -57.288 1.00 97.62 108 VAL A CA 1
ATOM 793 C C . VAL A 1 108 ? 29.138 -1.093 -57.441 1.00 97.62 108 VAL A C 1
ATOM 795 O O . VAL A 1 108 ? 29.717 -1.235 -58.515 1.00 97.62 108 VAL A O 1
ATOM 798 N N . ILE A 1 109 ? 29.763 -0.581 -56.376 1.00 97.06 109 ILE A N 1
ATOM 799 C CA . ILE A 1 109 ? 31.183 -0.198 -56.401 1.00 97.06 109 ILE A CA 1
ATOM 800 C C . ILE A 1 109 ? 32.073 -1.422 -56.652 1.00 97.06 109 ILE A C 1
ATOM 802 O O . ILE A 1 109 ? 33.014 -1.325 -57.436 1.00 97.06 109 ILE A O 1
ATOM 806 N N . ASN A 1 110 ? 31.770 -2.566 -56.033 1.00 97.00 110 ASN A N 1
ATOM 807 C CA . ASN A 1 110 ? 32.497 -3.814 -56.274 1.00 97.00 110 ASN A CA 1
ATOM 808 C C . ASN A 1 110 ? 32.366 -4.281 -57.728 1.00 97.00 110 ASN A C 1
ATOM 810 O O . ASN A 1 110 ? 33.368 -4.682 -58.321 1.00 97.00 110 ASN A O 1
ATOM 814 N N . ASP A 1 111 ? 31.180 -4.168 -58.327 1.00 97.00 111 ASP A N 1
ATOM 815 C CA . ASP A 1 111 ? 30.972 -4.516 -59.736 1.00 97.00 111 ASP A CA 1
ATOM 816 C C . ASP A 1 111 ? 31.790 -3.606 -60.667 1.00 97.00 111 ASP A C 1
ATOM 818 O O . ASP A 1 111 ? 32.457 -4.088 -61.586 1.00 97.00 111 ASP A O 1
ATOM 822 N N . ILE A 1 112 ? 31.815 -2.294 -60.398 1.00 96.56 112 ILE A N 1
ATOM 823 C CA . ILE A 1 112 ? 32.637 -1.327 -61.145 1.00 96.56 112 ILE A CA 1
ATOM 824 C C . ILE A 1 112 ? 34.127 -1.636 -60.972 1.00 96.56 112 ILE A C 1
ATOM 826 O O . ILE A 1 112 ? 34.877 -1.619 -61.950 1.00 96.56 112 ILE A O 1
ATOM 830 N N . ALA A 1 113 ? 34.572 -1.932 -59.750 1.00 97.00 113 ALA A N 1
ATOM 831 C CA . ALA A 1 113 ? 35.961 -2.281 -59.472 1.00 97.00 113 ALA A CA 1
ATOM 832 C C . ALA A 1 113 ? 36.375 -3.553 -60.224 1.00 97.00 113 ALA A C 1
ATOM 834 O O . ALA A 1 113 ? 37.450 -3.589 -60.822 1.00 97.00 113 ALA A O 1
ATOM 835 N N . PHE A 1 114 ? 35.503 -4.564 -60.274 1.00 95.94 114 PHE A N 1
ATOM 836 C CA . PHE A 1 114 ? 35.746 -5.787 -61.031 1.00 95.94 114 PHE A CA 1
ATOM 837 C C . PHE A 1 114 ? 35.834 -5.521 -62.539 1.00 95.94 114 PHE A C 1
ATOM 839 O O . PHE A 1 114 ? 36.791 -5.953 -63.182 1.00 95.94 114 PHE A O 1
ATOM 846 N N . GLN A 1 115 ? 34.895 -4.757 -63.106 1.00 95.81 115 GLN A N 1
ATOM 847 C CA . GLN A 1 115 ? 34.939 -4.358 -64.518 1.00 95.81 115 GLN A CA 1
ATOM 848 C C . GLN A 1 115 ? 36.203 -3.559 -64.847 1.00 95.81 115 GLN A C 1
ATOM 850 O O . GLN A 1 115 ? 36.845 -3.815 -65.864 1.00 95.81 115 GLN A O 1
ATOM 855 N N . THR A 1 116 ? 36.593 -2.636 -63.966 1.00 96.38 116 THR A N 1
ATOM 856 C CA . THR A 1 116 ? 37.811 -1.828 -64.113 1.00 96.38 116 THR A CA 1
ATOM 857 C C . THR A 1 116 ? 39.056 -2.708 -64.064 1.00 96.38 116 THR A C 1
ATOM 859 O O . THR A 1 116 ? 39.954 -2.537 -64.881 1.00 96.38 116 THR A O 1
ATOM 862 N N . ASN A 1 117 ? 39.091 -3.700 -63.170 1.00 93.31 117 ASN A N 1
ATOM 863 C CA . ASN A 1 117 ? 40.186 -4.661 -63.084 1.00 93.31 117 ASN A CA 1
ATOM 864 C C . ASN A 1 117 ? 40.312 -5.512 -64.361 1.00 93.31 117 ASN A C 1
ATOM 866 O O . ASN A 1 117 ? 41.416 -5.706 -64.861 1.00 93.31 117 ASN A O 1
ATOM 870 N N . ILE A 1 118 ? 39.194 -5.973 -64.935 1.00 93.62 118 ILE A N 1
ATOM 871 C CA . ILE A 1 118 ? 39.198 -6.684 -66.225 1.00 93.62 118 ILE A CA 1
ATOM 872 C C . ILE A 1 118 ? 39.652 -5.762 -67.365 1.00 93.62 118 ILE A C 1
ATOM 874 O O . ILE A 1 118 ? 40.434 -6.179 -68.219 1.00 93.62 118 ILE A O 1
ATOM 878 N N . LEU A 1 119 ? 39.199 -4.505 -67.377 1.00 93.06 119 LEU A N 1
ATOM 879 C CA . LEU A 1 119 ? 39.599 -3.515 -68.377 1.00 93.06 119 LEU A CA 1
ATOM 880 C C . LEU A 1 119 ? 41.109 -3.236 -68.317 1.00 93.06 119 LEU A C 1
ATOM 882 O O . LEU A 1 119 ? 41.775 -3.255 -69.351 1.00 93.06 119 LEU A O 1
ATOM 886 N N . ALA A 1 120 ? 41.648 -3.035 -67.112 1.00 92.00 120 ALA A N 1
ATOM 887 C CA . ALA A 1 120 ? 43.071 -2.817 -66.870 1.00 92.00 120 ALA A CA 1
ATOM 888 C C . ALA A 1 120 ? 43.906 -4.042 -67.266 1.00 92.00 120 ALA A C 1
ATOM 890 O O . ALA A 1 120 ? 44.926 -3.903 -67.938 1.00 92.00 120 ALA A O 1
ATOM 891 N N . LEU A 1 121 ? 43.444 -5.253 -66.933 1.00 88.69 121 LEU A N 1
ATOM 892 C CA . LEU A 1 121 ? 44.103 -6.491 -67.345 1.00 88.69 121 LEU A CA 1
ATOM 893 C C . LEU A 1 121 ? 44.170 -6.610 -68.876 1.00 88.69 121 LEU A C 1
ATOM 895 O O . LEU A 1 121 ? 45.230 -6.913 -69.420 1.00 88.69 121 LEU A O 1
ATOM 899 N N . ASN A 1 122 ? 43.069 -6.327 -69.577 1.00 88.00 122 ASN A N 1
ATOM 900 C CA . ASN A 1 122 ? 43.036 -6.339 -71.041 1.00 88.00 122 ASN A CA 1
ATOM 901 C C . ASN A 1 122 ? 43.983 -5.289 -71.644 1.00 88.00 122 ASN A C 1
ATOM 903 O O . ASN A 1 122 ? 44.695 -5.587 -72.603 1.00 88.00 122 ASN A O 1
ATOM 907 N N . ALA A 1 123 ? 44.028 -4.082 -71.071 1.00 89.31 123 ALA A N 1
ATOM 908 C CA . ALA A 1 123 ? 44.946 -3.030 -71.500 1.00 89.31 123 ALA A CA 1
ATOM 909 C C . ALA A 1 123 ? 46.417 -3.437 -71.305 1.00 89.31 123 ALA A C 1
ATOM 911 O O . ALA A 1 123 ? 47.223 -3.260 -72.216 1.00 89.31 123 ALA A O 1
ATOM 912 N N . ALA A 1 124 ? 46.758 -4.051 -70.168 1.00 87.25 124 ALA A N 1
ATOM 913 C CA . ALA A 1 124 ? 48.102 -4.556 -69.894 1.00 87.25 124 ALA A CA 1
ATOM 914 C C . ALA A 1 124 ? 48.524 -5.665 -70.877 1.00 87.25 124 ALA A C 1
ATOM 916 O O . ALA A 1 124 ? 49.664 -5.674 -71.348 1.00 87.25 124 ALA A O 1
ATOM 917 N N . VAL A 1 125 ? 47.607 -6.573 -71.235 1.00 87.12 125 VAL A N 1
ATOM 918 C CA . VAL A 1 125 ? 47.850 -7.624 -72.241 1.00 87.12 125 VAL A CA 1
ATOM 919 C C . VAL A 1 125 ? 48.111 -7.021 -73.625 1.00 87.12 125 VAL A C 1
ATOM 921 O O . VAL A 1 125 ? 49.077 -7.403 -74.287 1.00 87.12 125 VAL A O 1
ATOM 924 N N . GLU A 1 126 ? 47.299 -6.057 -74.066 1.00 87.31 126 GLU A N 1
ATOM 925 C CA . GLU A 1 126 ? 47.473 -5.435 -75.385 1.00 87.31 126 GLU A CA 1
ATOM 926 C C . GLU A 1 126 ? 48.725 -4.537 -75.435 1.00 87.31 126 GLU A C 1
ATOM 928 O O . GLU A 1 126 ? 49.444 -4.517 -76.435 1.00 87.31 126 GLU A O 1
ATOM 933 N N . ALA A 1 127 ? 49.068 -3.868 -74.329 1.00 87.12 127 ALA A N 1
ATOM 934 C CA . ALA A 1 127 ? 50.318 -3.124 -74.193 1.00 87.12 127 ALA A CA 1
ATOM 935 C C . ALA A 1 127 ? 51.549 -4.046 -74.276 1.00 87.12 127 ALA A C 1
ATOM 937 O O . ALA A 1 127 ? 52.517 -3.714 -74.962 1.00 87.12 127 ALA A O 1
ATOM 938 N N . ALA A 1 128 ? 51.501 -5.232 -73.655 1.00 84.25 128 ALA A N 1
ATOM 939 C CA . ALA A 1 128 ? 52.547 -6.247 -73.799 1.00 84.25 128 ALA A CA 1
ATOM 940 C C . ALA A 1 128 ? 52.665 -6.753 -75.250 1.00 84.25 128 ALA A C 1
ATOM 942 O O . ALA A 1 128 ? 53.770 -7.010 -75.731 1.00 84.25 128 ALA A O 1
ATOM 943 N N . ARG A 1 129 ? 51.541 -6.840 -75.975 1.00 87.44 129 ARG A N 1
ATOM 944 C CA . ARG A 1 129 ? 51.496 -7.238 -77.391 1.00 87.44 129 ARG A CA 1
ATOM 945 C C . ARG A 1 129 ? 52.111 -6.194 -78.333 1.00 87.44 129 ARG A C 1
ATOM 947 O O . ARG A 1 129 ? 52.711 -6.574 -79.335 1.00 87.44 129 ARG A O 1
ATOM 954 N N . ALA A 1 130 ? 52.006 -4.903 -78.010 1.00 86.44 130 ALA A N 1
ATOM 955 C CA . ALA A 1 130 ? 52.588 -3.798 -78.784 1.00 86.44 130 ALA A CA 1
ATOM 956 C C . ALA A 1 130 ? 54.115 -3.616 -78.596 1.00 86.44 130 ALA A C 1
ATOM 958 O O . ALA A 1 130 ? 54.721 -2.758 -79.246 1.00 86.44 130 ALA A O 1
ATOM 959 N N . GLY A 1 131 ? 54.756 -4.411 -77.729 1.00 82.50 131 GLY A N 1
ATOM 960 C CA . GLY A 1 131 ? 56.211 -4.417 -77.541 1.00 82.50 131 GLY A CA 1
ATOM 961 C C . GLY A 1 131 ? 56.764 -3.086 -77.014 1.00 82.50 131 GLY A C 1
ATOM 962 O O . GLY A 1 131 ? 56.216 -2.497 -76.081 1.00 82.50 131 GLY A O 1
ATOM 963 N N . ASP A 1 132 ? 57.856 -2.589 -77.607 1.00 80.38 132 ASP A N 1
ATOM 964 C CA . ASP A 1 132 ? 58.533 -1.361 -77.153 1.00 80.38 132 ASP A CA 1
ATOM 965 C C . ASP A 1 132 ? 57.655 -0.101 -77.240 1.00 80.38 132 ASP A C 1
ATOM 967 O O . ASP A 1 132 ? 57.830 0.822 -76.443 1.00 80.38 132 ASP A O 1
ATOM 971 N N . HIS A 1 133 ? 56.661 -0.078 -78.134 1.00 79.00 133 HIS A N 1
ATOM 972 C CA . HIS A 1 133 ? 55.708 1.030 -78.252 1.00 79.00 133 HIS A CA 1
ATOM 973 C C . HIS A 1 133 ? 54.625 1.029 -77.156 1.00 79.00 133 HIS A C 1
ATOM 975 O O . HIS A 1 133 ? 54.016 2.067 -76.905 1.00 79.00 133 HIS A O 1
ATOM 981 N N . GLY A 1 134 ? 54.395 -0.105 -76.480 1.00 77.75 134 GLY A N 1
ATOM 982 C CA . GLY A 1 134 ? 53.384 -0.259 -75.424 1.00 77.75 134 GLY A CA 1
ATOM 983 C C . GLY A 1 134 ? 53.909 -0.064 -73.997 1.00 77.75 134 GLY A C 1
ATOM 984 O O . GLY A 1 134 ? 53.118 0.027 -73.058 1.00 77.75 134 GLY A O 1
ATOM 985 N N . ARG A 1 135 ? 55.233 0.050 -73.809 1.00 74.62 135 ARG A N 1
ATOM 986 C CA . ARG A 1 135 ? 55.879 0.121 -72.481 1.00 74.62 135 ARG A CA 1
ATOM 987 C C . ARG A 1 135 ? 55.386 1.267 -71.595 1.00 74.62 135 ARG A C 1
ATOM 989 O O . ARG A 1 135 ? 55.310 1.090 -70.385 1.00 74.62 135 ARG A O 1
ATOM 996 N N . GLY A 1 136 ? 55.036 2.414 -72.179 1.00 74.88 136 GLY A N 1
ATOM 997 C CA . GLY A 1 136 ? 54.499 3.558 -71.430 1.00 74.88 136 GLY A CA 1
ATOM 998 C C . GLY A 1 136 ? 53.059 3.364 -70.940 1.00 74.88 136 GLY A C 1
ATOM 999 O O . GLY A 1 136 ? 52.687 3.945 -69.929 1.00 74.88 136 GLY A O 1
ATOM 1000 N N . PHE A 1 137 ? 52.270 2.528 -71.622 1.00 73.00 137 PHE A N 1
ATOM 1001 C CA . PHE A 1 137 ? 50.867 2.264 -71.284 1.00 73.00 137 PHE A CA 1
ATOM 1002 C C . PHE A 1 137 ? 50.690 1.101 -70.301 1.00 73.00 137 PHE A C 1
ATOM 1004 O O . PHE A 1 137 ? 49.697 1.070 -69.594 1.00 73.00 137 PHE A O 1
ATOM 1011 N N . ALA A 1 138 ? 51.644 0.168 -70.216 1.00 72.62 138 ALA A N 1
ATOM 1012 C CA . ALA A 1 138 ? 51.572 -0.967 -69.287 1.00 72.62 138 ALA A CA 1
ATOM 1013 C C . ALA A 1 138 ? 51.853 -0.604 -67.811 1.00 72.62 138 ALA A C 1
ATOM 1015 O O . ALA A 1 138 ? 51.634 -1.430 -66.930 1.00 72.62 138 ALA A O 1
ATOM 1016 N N . VAL A 1 139 ? 52.408 0.586 -67.548 1.00 72.12 139 VAL A N 1
ATOM 1017 C CA . VAL A 1 139 ? 52.811 1.051 -66.202 1.00 72.12 139 VAL A CA 1
ATOM 1018 C C . VAL A 1 139 ? 51.700 1.854 -65.503 1.00 72.12 139 VAL A C 1
ATOM 1020 O O . VAL A 1 139 ? 51.787 2.078 -64.297 1.00 72.12 139 VAL A O 1
ATOM 1023 N N . VAL A 1 140 ? 50.673 2.282 -66.245 1.00 63.75 140 VAL A N 1
ATOM 1024 C CA . VAL A 1 140 ? 49.540 3.102 -65.774 1.00 63.75 140 VAL A CA 1
ATOM 1025 C C . VAL A 1 140 ? 48.311 2.223 -65.588 1.00 63.75 140 VAL A C 1
ATOM 1027 O O . VAL A 1 140 ? 47.617 2.417 -64.568 1.00 63.75 140 VAL A O 1
#

Secondary structure (DSSP, 8-state):
-HHHHHHHHHHHHHHHHHHHHHHHHHHHHHHHHHHHHHHHHHHHHHHHHHHHHHHHHHHHHHHHHHHHHHHHHHHHHHHHHHHHHHHHHHHHHHHHHHHHHHHHHHHHHHHHHHHHHHHHHHHHHHHHHTGGGTTTTTT-

pLDDT: mean 94.57, std 6.77, range [63.75, 98.44]

Mean predicted aligned error: 10.24 Å